Protein AF-A0A948G1F8-F1 (afdb_monomer_lite)

pLDDT: mean 86.57, std 15.61, range [31.39, 96.62]

Secondary structure (DSSP, 8-state):
----EE-PPTT-HHHHHHHHHHHHTTS-EE-SS--HHHHHHHHHTPPPPPPP----HHHHHHHHHHTT-TT--HHHHHHHHHHH----SSSSS--

Structure (mmCIF, N/CA/C/O backbone):
data_AF-A0A948G1F8-F1
#
_entry.id   AF-A0A948G1F8-F1
#
loop_
_atom_site.group_PDB
_atom_site.id
_atom_site.type_symbol
_atom_site.label_atom_id
_atom_site.label_alt_id
_atom_site.label_comp_id
_atom_site.label_asym_id
_atom_site.label_entity_id
_atom_site.label_seq_id
_atom_site.pdbx_PDB_ins_code
_atom_site.Cartn_x
_atom_site.Cartn_y
_atom_site.Cartn_z
_atom_site.occupancy
_atom_site.B_iso_or_equiv
_atom_site.auth_seq_id
_atom_site.auth_comp_id
_atom_site.auth_asym_id
_atom_site.auth_atom_id
_atom_site.pdbx_PDB_model_num
ATOM 1 N N . GLY A 1 1 ? 11.624 3.664 2.614 1.00 66.81 1 GLY A N 1
ATOM 2 C CA . GLY A 1 1 ? 10.210 3.731 2.195 1.00 66.81 1 GLY A CA 1
ATOM 3 C C . GLY A 1 1 ? 9.874 2.481 1.411 1.00 66.81 1 GLY A C 1
ATOM 4 O O . GLY A 1 1 ? 10.801 1.770 1.045 1.00 66.81 1 GLY A O 1
ATOM 5 N N . ILE A 1 2 ? 8.592 2.198 1.170 1.00 78.69 2 ILE A N 1
ATOM 6 C CA . ILE A 1 2 ? 8.190 1.089 0.288 1.00 78.69 2 ILE A CA 1
ATOM 7 C C . ILE A 1 2 ? 8.443 1.540 -1.161 1.00 78.69 2 ILE A C 1
ATOM 9 O O . ILE A 1 2 ? 7.909 2.582 -1.540 1.00 78.69 2 ILE A O 1
ATOM 13 N N . PRO A 1 3 ? 9.250 0.817 -1.957 1.00 87.19 3 PRO A N 1
ATOM 14 C CA . PRO A 1 3 ? 9.461 1.139 -3.365 1.00 87.19 3 PRO A CA 1
ATOM 15 C C . PRO A 1 3 ? 8.133 1.138 -4.125 1.00 87.19 3 PRO A C 1
ATOM 17 O O . PRO A 1 3 ? 7.363 0.184 -4.025 1.00 87.19 3 PRO A O 1
ATOM 20 N N . ALA A 1 4 ? 7.877 2.192 -4.898 1.00 92.19 4 ALA A N 1
ATOM 21 C CA . ALA A 1 4 ? 6.655 2.337 -5.680 1.00 92.19 4 ALA A CA 1
ATOM 22 C C . ALA A 1 4 ? 6.968 2.531 -7.169 1.00 92.19 4 ALA A C 1
ATOM 24 O O . ALA A 1 4 ? 7.889 3.267 -7.530 1.00 92.19 4 ALA A O 1
ATOM 25 N N . LEU A 1 5 ? 6.167 1.886 -8.019 1.00 94.69 5 LEU A N 1
ATOM 26 C CA . LEU A 1 5 ? 6.111 2.120 -9.460 1.00 94.69 5 LEU A CA 1
ATOM 27 C C . LEU A 1 5 ? 4.739 2.706 -9.792 1.00 94.69 5 LEU A C 1
ATOM 29 O O . LEU A 1 5 ? 3.724 2.015 -9.703 1.00 94.69 5 LEU A O 1
ATOM 33 N N . ALA A 1 6 ? 4.698 3.985 -10.149 1.00 95.00 6 ALA A N 1
ATOM 34 C CA . ALA A 1 6 ? 3.467 4.677 -10.503 1.00 95.00 6 ALA A CA 1
ATOM 35 C C . ALA A 1 6 ? 3.261 4.662 -12.021 1.00 95.00 6 ALA A C 1
ATOM 37 O O . ALA A 1 6 ? 4.163 5.020 -12.778 1.00 95.00 6 ALA A O 1
ATOM 38 N N . LYS A 1 7 ? 2.054 4.298 -12.467 1.00 95.62 7 LYS A N 1
ATOM 39 C CA . LYS A 1 7 ? 1.640 4.412 -13.869 1.00 95.62 7 LYS A CA 1
ATOM 40 C C . LYS A 1 7 ? 0.413 5.319 -13.976 1.00 95.62 7 LYS A C 1
ATOM 42 O O . LYS A 1 7 ? -0.696 4.823 -13.766 1.00 95.62 7 LYS A O 1
ATOM 47 N N . PRO A 1 8 ? 0.562 6.617 -14.295 1.00 94.12 8 PRO A N 1
ATOM 48 C CA . PRO A 1 8 ? -0.595 7.485 -14.453 1.00 94.12 8 PRO A CA 1
ATOM 49 C C . PRO A 1 8 ? -1.513 6.971 -15.574 1.00 94.12 8 PRO A C 1
ATOM 51 O O . PRO A 1 8 ? -1.068 6.434 -16.600 1.00 94.12 8 PRO A O 1
ATOM 54 N N . VAL A 1 9 ? -2.818 7.103 -15.355 1.00 92.75 9 VAL A N 1
ATOM 55 C CA . VAL A 1 9 ? -3.858 6.801 -16.339 1.00 92.75 9 VAL A CA 1
ATOM 56 C C . VAL A 1 9 ? -3.983 7.978 -17.304 1.00 92.75 9 VAL A C 1
ATOM 58 O O . VAL A 1 9 ? -4.010 9.142 -16.901 1.00 92.75 9 VAL A O 1
ATOM 61 N N . ALA A 1 10 ? -4.062 7.675 -18.600 1.00 86.75 10 ALA A N 1
ATOM 62 C CA . ALA A 1 10 ? -4.187 8.690 -19.637 1.00 86.75 10 ALA A CA 1
ATOM 63 C C . ALA A 1 10 ? -5.469 9.522 -19.451 1.00 86.75 10 ALA A C 1
ATOM 65 O O . ALA A 1 10 ? -6.528 8.990 -19.123 1.00 86.75 10 ALA A O 1
ATOM 66 N N . GLY A 1 11 ? -5.368 10.834 -19.673 1.00 88.94 11 GLY A N 1
ATOM 67 C CA . GLY A 1 11 ? -6.500 11.761 -19.565 1.00 88.94 11 GLY A CA 1
ATOM 68 C C . GLY A 1 11 ? -6.851 12.205 -18.140 1.00 88.94 11 GLY A C 1
ATOM 69 O O . GLY A 1 11 ? -7.783 12.986 -17.979 1.00 88.94 11 GLY A O 1
ATOM 70 N N . GLN A 1 12 ? -6.110 11.762 -17.118 1.00 94.69 12 GLN A N 1
ATOM 71 C CA . GLN A 1 12 ? -6.307 12.184 -15.729 1.00 94.69 12 GLN A CA 1
ATOM 72 C C . GLN A 1 12 ? -5.209 13.165 -15.304 1.00 94.69 12 GLN A C 1
ATOM 74 O O . GLN A 1 12 ? -4.079 12.769 -15.017 1.00 94.69 12 GLN A O 1
ATOM 79 N N . SER A 1 13 ? -5.539 14.459 -15.257 1.00 93.06 13 SER A N 1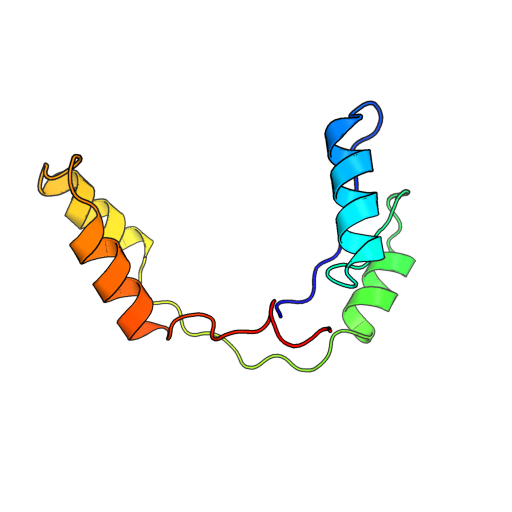
ATOM 80 C CA . SER A 1 13 ? -4.593 15.522 -14.884 1.00 93.06 13 SER A CA 1
ATOM 81 C C . SER A 1 13 ? -4.062 15.369 -13.457 1.00 93.06 13 SER A C 1
ATOM 83 O O . SER A 1 13 ? -2.878 15.592 -13.218 1.00 93.06 13 SER A O 1
ATOM 85 N N . GLU A 1 14 ? -4.912 14.933 -12.527 1.00 95.69 14 GLU A N 1
ATOM 86 C CA . GLU A 1 14 ? -4.541 14.700 -11.127 1.00 95.69 14 GLU A CA 1
ATOM 87 C C . GLU A 1 14 ? -3.488 13.590 -11.000 1.00 95.69 14 GLU A C 1
ATOM 89 O O . GLU A 1 14 ? -2.473 13.777 -10.331 1.00 95.69 14 GLU A O 1
ATOM 94 N N . GLN A 1 15 ? -3.637 12.494 -11.750 1.00 94.75 15 GLN A N 1
ATOM 95 C CA . GLN A 1 15 ? -2.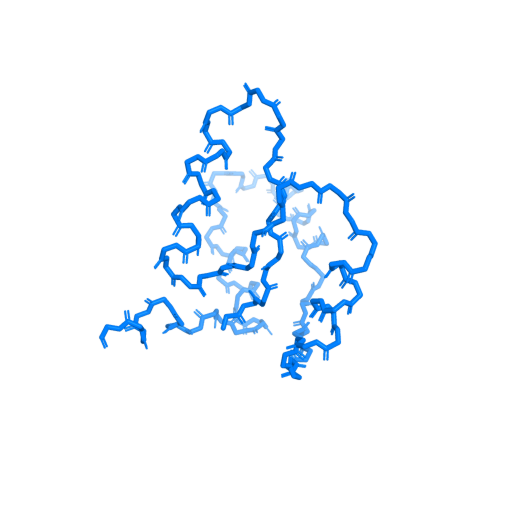668 11.400 -11.711 1.00 94.75 15 GLN A CA 1
ATOM 96 C C . GLN A 1 15 ? -1.321 11.780 -12.330 1.00 94.75 15 GLN A C 1
ATOM 98 O O . GLN A 1 15 ? -0.282 11.318 -11.861 1.00 94.75 15 GLN A O 1
ATOM 103 N N . LEU A 1 16 ? -1.320 12.631 -13.360 1.00 93.88 16 LEU A N 1
ATOM 104 C CA . LEU A 1 16 ? -0.088 13.196 -13.916 1.00 93.88 16 LEU A CA 1
ATOM 105 C C . LEU A 1 16 ? 0.604 14.119 -12.905 1.00 93.88 16 LEU A C 1
ATOM 107 O O . LEU A 1 16 ? 1.820 14.037 -12.744 1.00 93.88 16 LEU A O 1
ATOM 111 N N . GLY A 1 17 ? -0.168 14.944 -12.189 1.00 94.81 17 GLY A N 1
ATOM 112 C CA . GLY A 1 17 ? 0.339 15.781 -11.102 1.00 94.81 17 GLY A CA 1
ATOM 113 C C . GLY A 1 17 ? 0.960 14.955 -9.974 1.00 94.81 17 GLY A C 1
ATOM 114 O O . GLY A 1 17 ? 2.091 15.219 -9.570 1.00 94.81 17 GLY A O 1
ATOM 115 N N . ASN A 1 18 ? 0.276 13.898 -9.531 1.00 94.38 18 ASN A N 1
ATOM 116 C CA . ASN A 1 18 ? 0.792 12.978 -8.518 1.00 94.38 18 ASN A CA 1
ATOM 117 C C . ASN A 1 18 ? 2.057 12.256 -8.986 1.00 94.38 18 ASN A C 1
ATOM 119 O O . ASN A 1 18 ? 3.014 12.150 -8.226 1.00 94.38 18 ASN A O 1
ATOM 123 N N . ALA A 1 19 ? 2.095 11.786 -10.235 1.00 94.81 19 ALA A N 1
AT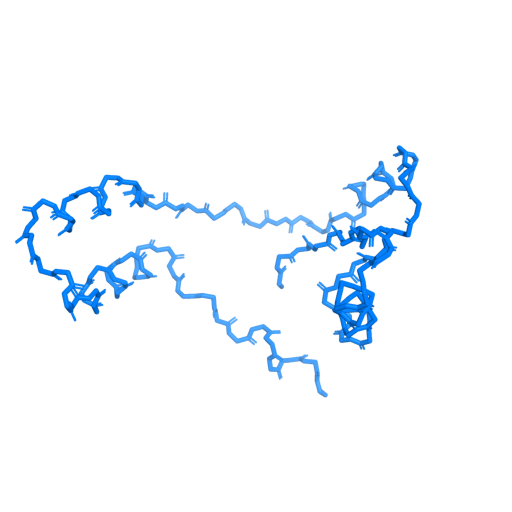OM 124 C CA . ALA A 1 19 ? 3.278 11.140 -10.794 1.00 94.81 19 ALA A CA 1
ATOM 125 C C . ALA A 1 19 ? 4.485 12.093 -10.820 1.00 94.81 19 ALA A C 1
ATOM 127 O O . ALA A 1 19 ? 5.573 11.713 -10.390 1.00 94.81 19 ALA A O 1
ATOM 128 N N . ALA A 1 20 ? 4.283 13.345 -11.243 1.00 93.56 20 ALA A N 1
ATOM 129 C CA . ALA A 1 20 ? 5.329 14.364 -11.231 1.00 93.56 20 ALA A CA 1
ATOM 130 C C . ALA A 1 20 ? 5.821 14.667 -9.806 1.00 93.56 20 ALA A C 1
ATOM 132 O O . ALA A 1 20 ? 7.028 14.705 -9.573 1.00 93.56 20 ALA A O 1
ATOM 133 N N . ALA A 1 21 ? 4.906 14.811 -8.841 1.00 94.88 21 ALA A N 1
ATOM 134 C CA . ALA A 1 21 ? 5.255 15.025 -7.438 1.00 94.88 21 ALA A CA 1
ATOM 135 C C . ALA A 1 21 ? 6.047 13.843 -6.856 1.00 94.88 21 ALA A C 1
ATOM 137 O O . ALA A 1 21 ? 7.091 14.042 -6.239 1.00 94.88 21 ALA A O 1
ATOM 138 N N . LEU A 1 22 ? 5.603 12.606 -7.098 1.00 94.25 22 LEU A N 1
ATOM 139 C CA . LEU A 1 22 ? 6.300 11.398 -6.651 1.00 94.25 22 LEU A CA 1
ATOM 140 C C . LEU A 1 22 ? 7.708 11.295 -7.244 1.00 94.25 22 LEU A C 1
ATOM 142 O O . LEU A 1 22 ? 8.642 10.915 -6.537 1.00 94.25 22 LEU A O 1
ATOM 146 N N . GLN A 1 23 ? 7.867 11.656 -8.519 1.00 92.56 23 GLN A N 1
ATOM 147 C CA . GLN A 1 23 ? 9.164 11.673 -9.187 1.00 92.56 23 GLN A CA 1
ATOM 148 C C . GLN A 1 23 ? 10.079 12.762 -8.610 1.00 92.56 23 GLN A C 1
ATOM 150 O O . GLN A 1 23 ? 11.246 12.492 -8.336 1.00 92.56 23 GLN A O 1
ATOM 155 N N . GLN A 1 24 ? 9.552 13.968 -8.376 1.00 93.31 24 GLN A N 1
ATOM 156 C CA . GLN A 1 24 ? 10.300 15.090 -7.804 1.00 93.31 24 GLN A CA 1
ATOM 157 C C . GLN A 1 24 ? 10.760 14.816 -6.365 1.00 93.31 24 GLN A C 1
ATOM 159 O O . GLN A 1 24 ? 11.858 15.213 -5.987 1.00 93.31 24 GLN A O 1
ATOM 164 N N . LEU A 1 25 ? 9.940 14.117 -5.577 1.00 93.00 25 LEU A N 1
ATOM 165 C CA . LEU A 1 25 ? 10.255 13.720 -4.202 1.00 93.00 25 LEU A CA 1
ATOM 166 C C . LEU A 1 25 ? 11.160 12.479 -4.119 1.00 93.00 25 LEU A C 1
ATOM 168 O O . LEU A 1 25 ? 11.529 12.072 -3.021 1.00 93.00 25 LEU A O 1
ATOM 172 N N . GLY A 1 26 ? 11.475 11.826 -5.245 1.00 90.25 26 GLY A N 1
ATOM 173 C CA . GLY A 1 26 ? 12.186 10.543 -5.247 1.00 90.25 26 GLY A CA 1
ATOM 174 C C . GLY A 1 26 ? 11.408 9.409 -4.561 1.00 90.25 26 GLY A C 1
ATOM 175 O O . GLY A 1 26 ? 11.999 8.420 -4.133 1.00 90.25 26 GLY A O 1
ATOM 176 N N . ALA A 1 27 ? 10.085 9.548 -4.438 1.00 89.88 27 ALA A N 1
ATOM 177 C CA . ALA A 1 27 ? 9.219 8.627 -3.705 1.00 89.88 27 ALA A CA 1
ATOM 178 C C . ALA A 1 27 ? 8.744 7.437 -4.556 1.00 89.88 27 ALA A C 1
ATOM 180 O O . ALA A 1 27 ? 8.340 6.411 -4.005 1.00 89.88 27 ALA A O 1
ATOM 181 N N . ALA A 1 28 ? 8.785 7.556 -5.887 1.00 92.81 28 ALA A N 1
ATOM 182 C CA . ALA A 1 28 ? 8.433 6.478 -6.806 1.00 92.81 28 ALA A CA 1
ATOM 183 C C . ALA A 1 28 ? 9.205 6.565 -8.129 1.00 92.81 28 ALA A C 1
ATOM 185 O O . ALA A 1 28 ? 9.580 7.645 -8.587 1.00 92.81 28 ALA A O 1
ATOM 186 N N . THR A 1 29 ? 9.360 5.420 -8.790 1.00 93.69 29 THR A N 1
ATOM 187 C CA . THR A 1 29 ? 9.644 5.366 -10.228 1.00 93.69 29 THR A CA 1
ATOM 188 C C . THR A 1 29 ? 8.337 5.584 -10.990 1.00 93.69 29 THR A C 1
ATOM 190 O O . THR A 1 29 ? 7.285 5.106 -10.564 1.00 93.69 29 THR A O 1
ATOM 193 N N . VAL A 1 30 ? 8.379 6.293 -12.120 1.00 94.75 30 VAL A N 1
ATOM 194 C CA . VAL A 1 30 ? 7.189 6.568 -12.939 1.00 94.75 30 VAL A CA 1
ATOM 195 C C . VAL A 1 30 ? 7.313 5.898 -14.301 1.00 94.75 30 VAL A C 1
ATOM 197 O O . VAL A 1 30 ? 8.315 6.050 -14.997 1.00 94.75 30 VAL A O 1
ATOM 200 N N . MET A 1 31 ? 6.263 5.186 -14.696 1.00 95.25 31 MET A N 1
ATOM 201 C CA . MET A 1 31 ? 6.118 4.541 -15.995 1.00 95.25 31 MET A CA 1
ATOM 202 C C . MET A 1 31 ? 4.929 5.165 -16.732 1.00 95.25 31 MET A C 1
ATOM 204 O O . MET A 1 31 ? 3.783 4.952 -16.351 1.00 95.25 31 MET A O 1
ATOM 208 N N . TYR A 1 32 ? 5.177 5.936 -17.790 1.00 91.69 32 TYR A N 1
ATOM 209 C CA . TYR A 1 32 ? 4.098 6.583 -18.553 1.00 91.69 32 TYR A CA 1
ATOM 210 C C . TYR A 1 32 ? 3.392 5.599 -19.500 1.00 91.69 32 TYR A C 1
ATOM 212 O O . TYR A 1 32 ? 2.159 5.539 -19.535 1.00 91.69 32 TYR A O 1
ATOM 220 N N . ASP A 1 33 ? 4.167 4.740 -20.161 1.00 92.19 33 ASP A N 1
ATOM 221 C CA . ASP A 1 33 ? 3.674 3.692 -21.055 1.00 92.19 33 ASP A CA 1
ATOM 222 C C . ASP A 1 33 ? 3.774 2.317 -20.408 1.00 92.19 33 ASP A C 1
ATOM 224 O O . ASP A 1 33 ? 4.768 1.993 -19.763 1.00 92.19 33 ASP A O 1
ATOM 228 N N . PHE A 1 34 ? 2.760 1.476 -20.600 1.00 92.88 34 PHE A N 1
ATOM 229 C CA . PHE A 1 34 ? 2.790 0.117 -20.069 1.00 92.88 34 PHE A CA 1
ATOM 230 C C . PHE A 1 34 ? 3.865 -0.715 -20.785 1.00 92.88 34 PHE A C 1
ATOM 232 O O . PHE A 1 34 ? 3.736 -1.003 -21.974 1.00 92.88 34 PHE A O 1
ATOM 239 N N . SER A 1 35 ? 4.920 -1.097 -20.060 1.00 95.19 35 SER A N 1
ATOM 240 C CA . SER A 1 35 ? 6.079 -1.799 -20.614 1.00 95.19 35 SER A CA 1
ATOM 241 C C . SER A 1 35 ? 6.540 -2.927 -19.695 1.00 95.19 35 SER A C 1
ATOM 243 O O . SER A 1 35 ? 6.972 -2.688 -18.567 1.00 95.19 35 SER A O 1
ATOM 245 N N . ALA A 1 36 ? 6.488 -4.162 -20.201 1.00 96.50 36 ALA A N 1
ATOM 246 C CA . ALA A 1 36 ? 6.959 -5.337 -19.472 1.00 96.50 36 ALA A CA 1
ATOM 247 C C . ALA A 1 36 ? 8.451 -5.232 -19.124 1.00 96.50 36 ALA A C 1
ATOM 249 O O . ALA A 1 36 ? 8.825 -5.466 -17.979 1.00 96.50 36 ALA A O 1
ATOM 250 N N . SER A 1 37 ? 9.287 -4.770 -20.061 1.00 95.88 37 SER A N 1
ATOM 251 C CA . SER A 1 37 ? 10.726 -4.606 -19.821 1.00 95.88 37 SER A 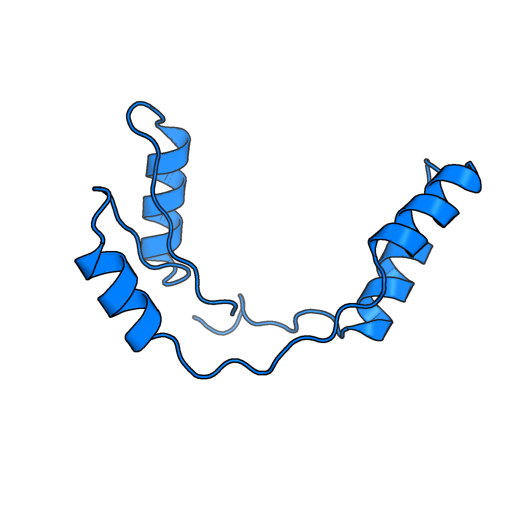CA 1
ATOM 252 C C . SER A 1 37 ? 11.030 -3.550 -18.754 1.00 95.88 37 SER A C 1
ATOM 254 O O . SER A 1 37 ? 11.984 -3.695 -17.988 1.00 95.88 37 SER A O 1
ATOM 256 N N . HIS A 1 38 ? 10.203 -2.502 -18.657 1.00 94.31 38 HIS A N 1
ATOM 257 C CA . HIS A 1 38 ? 10.328 -1.494 -17.604 1.00 94.31 38 HIS A CA 1
ATOM 258 C C . HIS A 1 38 ? 9.958 -2.083 -16.236 1.00 94.31 38 HIS A C 1
ATOM 260 O O . HIS A 1 38 ? 10.687 -1.878 -15.269 1.00 94.31 38 HIS A O 1
ATOM 266 N N . ILE A 1 39 ? 8.879 -2.869 -16.160 1.00 96.31 39 ILE A N 1
ATOM 267 C CA . ILE A 1 39 ? 8.476 -3.567 -14.930 1.00 96.31 39 ILE A CA 1
ATOM 268 C C . ILE A 1 39 ? 9.566 -4.550 -14.485 1.00 96.31 39 ILE A C 1
ATOM 270 O O . ILE A 1 39 ? 9.949 -4.537 -13.319 1.00 96.31 39 ILE A O 1
ATOM 274 N N . GLU A 1 40 ? 10.100 -5.363 -15.399 1.00 96.50 40 GLU A N 1
ATOM 275 C CA . GLU A 1 40 ? 11.181 -6.317 -15.116 1.00 96.50 40 GLU A CA 1
ATOM 276 C C . GLU A 1 40 ? 12.433 -5.615 -14.585 1.00 96.50 40 GLU A C 1
ATOM 278 O O . GLU A 1 40 ? 12.967 -5.993 -13.543 1.00 96.50 40 GLU A O 1
ATOM 283 N N . THR A 1 41 ? 12.864 -4.550 -15.266 1.00 94.69 41 THR A N 1
ATOM 284 C CA . THR A 1 41 ? 14.017 -3.745 -14.844 1.00 94.69 41 THR A CA 1
ATOM 285 C C . THR A 1 41 ? 13.775 -3.129 -13.472 1.00 94.69 41 THR A C 1
ATOM 287 O O . THR A 1 41 ? 14.668 -3.135 -12.630 1.00 94.69 41 THR A O 1
ATOM 290 N N . TRP A 1 42 ? 12.575 -2.607 -13.219 1.00 95.12 42 TRP A N 1
ATOM 291 C CA . TRP A 1 42 ? 12.235 -2.032 -11.924 1.00 95.12 42 TRP A CA 1
ATOM 292 C C . TRP A 1 42 ? 12.291 -3.093 -10.821 1.00 95.12 42 TRP A C 1
ATOM 294 O O . TRP A 1 42 ? 13.018 -2.896 -9.853 1.00 95.12 42 TRP A O 1
ATOM 304 N N . LEU A 1 43 ? 11.628 -4.242 -11.008 1.00 93.88 43 LEU A N 1
ATOM 305 C CA . LEU A 1 43 ? 11.628 -5.366 -10.062 1.00 93.88 43 LEU A CA 1
ATOM 306 C C . LEU A 1 43 ? 13.044 -5.860 -9.738 1.00 93.88 43 LEU A C 1
ATOM 308 O O . LEU A 1 43 ? 13.351 -6.100 -8.572 1.00 93.88 43 LEU A O 1
ATOM 312 N N . ALA A 1 44 ? 13.913 -5.973 -10.746 1.00 94.44 44 ALA A N 1
ATOM 313 C CA . ALA A 1 44 ? 15.299 -6.409 -10.572 1.00 94.44 44 ALA A CA 1
ATOM 314 C C . ALA A 1 44 ? 16.160 -5.419 -9.767 1.00 94.44 44 ALA A C 1
ATOM 316 O O . ALA A 1 44 ? 17.167 -5.818 -9.186 1.00 94.44 44 ALA A O 1
ATOM 317 N N . ASN A 1 45 ? 15.772 -4.141 -9.725 1.00 92.31 45 ASN A N 1
ATOM 318 C CA . ASN A 1 45 ? 16.499 -3.076 -9.034 1.00 92.31 45 ASN A CA 1
ATOM 319 C C . ASN A 1 45 ? 15.857 -2.666 -7.696 1.00 92.31 45 ASN A C 1
ATOM 321 O O . ASN A 1 45 ? 16.332 -1.727 -7.055 1.00 92.31 45 ASN A O 1
ATOM 325 N N . ILE A 1 46 ? 14.794 -3.349 -7.249 1.00 89.44 46 ILE A N 1
ATOM 326 C CA . ILE A 1 46 ? 14.207 -3.101 -5.930 1.00 89.44 46 ILE A CA 1
ATOM 327 C C . ILE A 1 46 ? 15.214 -3.518 -4.845 1.00 89.44 46 ILE A C 1
ATOM 329 O O . ILE A 1 46 ? 15.616 -4.683 -4.804 1.00 89.44 46 ILE A O 1
ATOM 333 N N . PRO A 1 47 ? 15.598 -2.613 -3.921 1.00 83.94 47 PRO A N 1
ATOM 334 C CA . PRO A 1 47 ? 16.432 -2.984 -2.786 1.00 83.94 47 PRO A CA 1
ATOM 335 C C . PRO A 1 47 ? 15.740 -4.052 -1.943 1.00 83.94 47 PRO A C 1
ATOM 337 O O . PRO A 1 47 ? 14.520 -3.991 -1.762 1.00 83.94 47 PRO A O 1
ATOM 340 N N . ALA A 1 48 ? 16.509 -4.981 -1.373 1.00 83.44 48 ALA A N 1
ATOM 341 C CA . ALA A 1 48 ? 15.977 -5.982 -0.456 1.00 83.44 48 ALA A CA 1
ATOM 342 C C . ALA A 1 48 ? 15.139 -5.309 0.646 1.00 83.44 48 ALA A C 1
ATOM 344 O O . ALA A 1 48 ? 15.617 -4.425 1.357 1.00 83.44 48 ALA A O 1
ATOM 345 N N . GLN A 1 49 ? 13.873 -5.711 0.754 1.00 81.44 49 GLN A N 1
ATOM 346 C CA . GLN A 1 49 ? 12.951 -5.205 1.765 1.00 81.44 49 GLN A CA 1
ATOM 347 C C . GLN A 1 49 ? 12.838 -6.223 2.893 1.00 81.44 49 GLN A C 1
ATOM 349 O O . GLN A 1 49 ? 12.714 -7.422 2.643 1.00 81.44 49 GLN A O 1
ATOM 354 N N . THR A 1 50 ? 12.820 -5.748 4.135 1.00 80.88 50 THR A N 1
ATOM 355 C CA . THR A 1 50 ? 12.435 -6.592 5.267 1.00 80.88 50 THR A CA 1
ATOM 356 C C . THR A 1 50 ? 10.940 -6.893 5.158 1.00 80.88 50 THR A C 1
ATOM 358 O O . THR A 1 50 ? 10.148 -5.944 5.104 1.00 80.88 50 THR A O 1
ATOM 361 N N . PRO A 1 51 ? 10.521 -8.173 5.128 1.00 80.50 51 PRO A N 1
ATOM 362 C CA . PRO A 1 51 ? 9.108 -8.521 5.140 1.00 80.50 51 PRO A CA 1
ATOM 363 C C . PRO A 1 51 ? 8.416 -7.889 6.345 1.00 80.50 51 PRO A C 1
ATOM 365 O O . PRO A 1 51 ? 8.883 -8.008 7.479 1.00 80.50 51 PRO A O 1
ATOM 368 N N . ARG A 1 52 ? 7.298 -7.205 6.104 1.00 80.81 52 ARG A N 1
ATOM 369 C CA . ARG A 1 52 ? 6.476 -6.663 7.183 1.00 80.81 52 ARG A CA 1
ATOM 370 C C . ARG A 1 52 ? 5.398 -7.679 7.535 1.00 80.81 52 ARG A C 1
ATOM 372 O O . ARG A 1 52 ? 4.586 -8.046 6.690 1.00 80.81 52 ARG A O 1
ATOM 379 N N . HIS A 1 53 ? 5.401 -8.120 8.786 1.00 84.75 53 HIS A N 1
ATOM 380 C CA . HIS A 1 53 ? 4.364 -8.986 9.328 1.00 84.75 53 HIS A CA 1
ATOM 381 C C . HIS A 1 53 ? 3.177 -8.130 9.747 1.00 84.75 53 HIS A C 1
ATOM 383 O O . HIS A 1 53 ? 3.220 -7.466 10.778 1.00 84.75 53 HIS A O 1
ATOM 389 N N . TYR A 1 54 ? 2.141 -8.114 8.915 1.00 87.94 54 TYR A N 1
ATOM 390 C CA . TYR A 1 54 ? 0.868 -7.504 9.270 1.00 87.94 54 TYR A CA 1
ATOM 391 C C . TYR A 1 54 ? 0.031 -8.505 10.078 1.00 87.94 54 TYR A C 1
ATOM 393 O O . TYR A 1 54 ? -0.001 -9.681 9.703 1.00 87.94 54 TYR A O 1
ATOM 401 N N . PRO A 1 55 ? -0.632 -8.081 11.170 1.00 91.75 55 PRO A N 1
ATOM 402 C CA . PRO A 1 55 ? -1.609 -8.915 11.850 1.00 91.75 55 PRO A CA 1
ATOM 403 C C . PRO A 1 55 ? -2.820 -9.123 10.938 1.00 91.75 55 PRO A C 1
ATOM 405 O O . PRO A 1 55 ? -2.912 -8.543 9.852 1.00 91.75 55 PRO A O 1
ATOM 408 N N . ASP A 1 56 ? -3.781 -9.918 11.391 1.00 95.00 56 ASP A N 1
ATOM 409 C CA . ASP A 1 56 ? -5.049 -10.071 10.685 1.00 95.00 56 ASP A CA 1
ATOM 410 C C . ASP A 1 56 ? -5.901 -8.792 10.802 1.00 95.00 56 ASP A C 1
ATOM 412 O O . ASP A 1 56 ? -6.790 -8.654 11.644 1.00 95.00 56 ASP A O 1
ATOM 416 N N . VAL A 1 57 ? -5.578 -7.810 9.957 1.00 94.94 57 VAL A N 1
ATOM 417 C CA . VAL A 1 57 ? -6.269 -6.518 9.878 1.00 94.94 57 VAL A CA 1
ATOM 418 C C . VAL A 1 57 ? -7.734 -6.714 9.488 1.00 94.94 57 VAL A C 1
ATOM 420 O O . VAL A 1 57 ? -8.592 -5.975 9.963 1.00 94.94 57 VAL A O 1
ATOM 423 N N . ALA A 1 58 ? -8.033 -7.704 8.642 1.00 96.06 58 ALA A N 1
ATOM 424 C CA . ALA A 1 58 ? -9.396 -7.970 8.197 1.00 96.06 58 ALA A CA 1
ATOM 425 C C . ALA A 1 58 ? -10.269 -8.430 9.369 1.00 96.06 58 ALA A C 1
ATOM 427 O O . ALA A 1 58 ? -11.331 -7.847 9.589 1.00 96.06 58 ALA A O 1
ATOM 428 N N . ALA A 1 59 ? -9.792 -9.395 10.162 1.00 96.62 59 ALA A N 1
ATOM 429 C CA . ALA A 1 59 ? -10.483 -9.832 11.371 1.00 96.62 59 ALA A CA 1
ATOM 430 C C . ALA A 1 59 ? -10.685 -8.673 12.359 1.00 96.62 59 ALA A C 1
ATOM 432 O O . ALA A 1 59 ? -11.804 -8.441 12.811 1.00 96.62 59 ALA A O 1
ATOM 433 N N . ALA A 1 60 ? -9.643 -7.875 12.613 1.00 94.94 60 ALA A N 1
ATOM 434 C CA . ALA A 1 60 ? -9.733 -6.736 13.526 1.00 94.94 60 ALA A CA 1
ATOM 435 C C . ALA A 1 60 ? -10.759 -5.676 13.072 1.00 94.94 60 ALA A C 1
ATOM 437 O O . ALA A 1 60 ? -11.484 -5.116 13.897 1.00 94.94 60 ALA A O 1
ATOM 438 N N . ILE A 1 61 ? -10.855 -5.410 11.762 1.00 94.94 61 ILE A N 1
ATOM 439 C CA . ILE A 1 61 ? -11.883 -4.522 11.200 1.00 94.94 61 ILE A CA 1
ATOM 440 C C . ILE A 1 61 ? -13.276 -5.134 11.369 1.00 94.94 61 ILE A C 1
ATOM 442 O O . ILE A 1 61 ? -14.202 -4.421 11.752 1.00 94.94 61 ILE A O 1
ATOM 446 N N . CYS A 1 62 ? -13.445 -6.432 11.103 1.00 96.38 62 CYS A N 1
ATOM 447 C CA . CYS A 1 62 ? -14.722 -7.118 11.301 1.00 96.38 62 CYS A CA 1
ATOM 448 C C . CYS A 1 62 ? -15.192 -7.031 12.758 1.00 96.38 62 CYS A C 1
ATOM 450 O O . CYS A 1 62 ? -16.334 -6.641 12.997 1.00 96.38 62 CYS A O 1
ATOM 452 N N . ASP A 1 63 ? -14.312 -7.311 13.718 1.00 95.25 63 ASP A N 1
ATOM 453 C CA . ASP A 1 63 ? -14.623 -7.225 15.147 1.00 95.25 63 ASP A CA 1
ATOM 454 C C . ASP A 1 63 ? -15.016 -5.798 15.551 1.00 95.25 63 ASP A C 1
ATOM 456 O O . ASP A 1 63 ? -16.016 -5.587 16.245 1.00 95.25 63 ASP A O 1
ATOM 460 N N . TRP A 1 64 ? -14.284 -4.793 15.059 1.00 95.56 64 TRP A N 1
ATOM 461 C CA . TRP A 1 64 ? -14.611 -3.388 15.298 1.00 95.56 64 TRP A CA 1
ATOM 462 C C . TRP A 1 64 ? -15.975 -3.000 14.713 1.00 95.56 64 TRP A C 1
ATOM 464 O O . TRP A 1 64 ? -16.783 -2.377 15.405 1.00 95.56 64 TRP A O 1
ATOM 474 N N . LEU A 1 65 ? -16.280 -3.413 13.480 1.00 94.62 65 LEU A N 1
ATOM 475 C CA . LEU A 1 65 ? -17.580 -3.160 12.854 1.00 94.62 65 LEU A CA 1
ATOM 476 C C . LEU A 1 65 ? -18.724 -3.806 13.645 1.00 94.62 65 LEU A C 1
ATOM 478 O O . LEU A 1 65 ? -19.738 -3.149 13.890 1.00 94.62 65 LEU A O 1
ATOM 482 N N . LEU A 1 66 ? -18.553 -5.060 14.074 1.00 96.19 66 LEU A N 1
ATOM 483 C CA . LEU A 1 66 ? -19.545 -5.803 14.856 1.00 96.19 66 LEU A CA 1
ATOM 484 C C . LEU A 1 66 ? -19.737 -5.229 16.268 1.00 96.19 66 LEU A C 1
ATOM 486 O O . LEU A 1 66 ? -20.831 -5.333 16.818 1.00 96.19 66 LEU A O 1
ATOM 490 N N . SER A 1 67 ? -18.718 -4.574 16.836 1.00 94.12 67 SER A N 1
ATOM 491 C CA . SER A 1 67 ? -18.814 -3.887 18.133 1.00 94.12 67 SER A CA 1
ATOM 492 C C . SER A 1 67 ? -19.728 -2.651 18.121 1.00 94.12 67 SER A C 1
ATOM 494 O O . SER A 1 67 ? -20.106 -2.157 19.183 1.00 94.12 67 SER A O 1
ATOM 496 N N . GLY A 1 68 ? -20.068 -2.125 16.935 1.00 92.56 68 GLY A N 1
ATOM 497 C CA . GLY A 1 68 ? -20.921 -0.941 16.767 1.00 92.56 68 GLY A CA 1
ATOM 498 C C . GLY A 1 68 ? -20.251 0.394 17.118 1.00 92.56 68 GLY A C 1
ATOM 499 O O . GLY A 1 68 ? -20.898 1.439 17.062 1.00 92.56 68 GLY A O 1
ATOM 500 N N . GLN A 1 69 ? -18.956 0.400 17.452 1.00 84.12 69 GLN A N 1
ATOM 501 C CA . GLN A 1 69 ? -18.206 1.599 17.849 1.00 84.12 69 GLN A CA 1
ATOM 502 C C . GLN A 1 69 ? -17.664 2.386 16.644 1.00 84.12 69 GLN A C 1
ATOM 504 O O . GLN A 1 69 ? -16.515 2.816 16.620 1.00 84.12 69 GLN A O 1
ATOM 509 N N . TRP A 1 70 ? -18.496 2.604 15.623 1.00 89.56 70 TRP A N 1
ATOM 510 C CA . TRP A 1 70 ? -18.060 3.167 14.333 1.00 89.56 70 TRP A CA 1
ATOM 511 C C . TRP A 1 70 ? -17.524 4.602 14.416 1.00 89.56 70 TRP A C 1
ATOM 513 O O . TRP A 1 70 ? -16.827 5.059 13.515 1.00 89.56 70 TRP A O 1
ATOM 523 N N . HIS A 1 71 ? -17.856 5.310 15.496 1.00 92.75 71 HIS A N 1
ATOM 524 C CA . HIS A 1 71 ? -17.411 6.677 15.749 1.00 92.75 71 HIS A CA 1
ATOM 525 C C . HIS A 1 71 ? -15.997 6.748 16.343 1.00 92.75 71 HIS A C 1
ATOM 527 O O . HIS A 1 71 ? -15.428 7.835 16.385 1.00 92.75 71 HIS A O 1
ATOM 533 N N . ASP A 1 72 ? -15.434 5.623 16.799 1.00 90.75 72 ASP A N 1
ATOM 534 C CA . ASP A 1 72 ? -14.099 5.582 17.389 1.00 90.75 72 ASP A CA 1
ATOM 535 C C . ASP A 1 72 ? -13.284 4.399 16.855 1.00 90.75 72 ASP A C 1
ATOM 537 O O . ASP A 1 72 ? -13.457 3.248 17.253 1.00 90.75 72 ASP A O 1
ATOM 541 N N . SER A 1 73 ? -12.358 4.701 15.946 1.00 93.75 73 SER A N 1
ATOM 542 C CA . SER A 1 73 ? -11.372 3.747 15.434 1.00 93.75 73 SER A CA 1
ATOM 543 C C . SER A 1 73 ? -10.016 3.867 16.137 1.00 93.75 73 SER A C 1
ATOM 545 O O . SER A 1 73 ? -9.060 3.211 15.726 1.00 93.75 73 SER A O 1
ATOM 547 N N . THR A 1 74 ? -9.883 4.726 17.153 1.00 93.81 74 THR A N 1
ATOM 548 C CA . THR A 1 74 ? -8.585 5.088 17.746 1.00 93.81 74 THR A CA 1
ATOM 549 C C . THR A 1 74 ? -7.903 3.869 18.350 1.00 93.81 74 THR A C 1
ATOM 551 O O . THR A 1 74 ? -6.729 3.615 18.073 1.00 93.81 74 THR A O 1
ATOM 554 N N . ALA A 1 75 ? -8.656 3.077 19.119 1.00 90.69 75 ALA A N 1
ATOM 555 C CA . ALA A 1 75 ? -8.157 1.850 19.729 1.00 90.69 75 ALA A CA 1
ATOM 556 C C . ALA A 1 75 ? -7.739 0.818 18.669 1.00 90.69 75 ALA A C 1
ATOM 558 O O . ALA A 1 75 ? -6.610 0.334 18.708 1.00 90.69 75 ALA A O 1
ATOM 559 N N . LEU A 1 76 ? -8.598 0.561 17.670 1.00 93.75 76 LEU A N 1
ATOM 560 C CA . LEU A 1 76 ? -8.304 -0.343 16.550 1.00 93.75 76 LEU A CA 1
ATOM 561 C C . LEU A 1 76 ? -6.985 0.039 15.861 1.00 93.75 76 LEU A C 1
ATOM 563 O O . LEU A 1 76 ? -6.101 -0.796 15.676 1.00 93.75 76 LEU A O 1
ATOM 567 N N . VAL A 1 77 ? -6.844 1.317 15.505 1.00 92.62 77 VAL A N 1
ATOM 568 C CA . VAL A 1 77 ? -5.673 1.836 14.793 1.00 92.62 77 VAL A CA 1
ATOM 569 C C . VAL A 1 77 ? -4.415 1.742 15.657 1.00 92.62 77 VAL A C 1
ATOM 571 O O . VAL A 1 77 ? -3.385 1.290 15.157 1.00 92.62 77 VAL A O 1
ATOM 574 N N . SER A 1 78 ? -4.470 2.139 16.935 1.00 91.50 78 SER A N 1
ATOM 575 C CA . SER A 1 78 ? -3.297 2.066 17.823 1.00 91.50 78 SER A CA 1
ATOM 576 C C . SER A 1 78 ? -2.816 0.628 17.981 1.00 91.50 78 SER A C 1
ATOM 578 O O . SER A 1 78 ? -1.646 0.342 17.736 1.00 91.50 78 SER A O 1
ATOM 580 N N . THR A 1 79 ? -3.737 -0.289 18.283 1.00 91.06 79 THR A N 1
ATOM 581 C CA . THR A 1 79 ? -3.428 -1.702 18.511 1.00 91.06 79 THR A CA 1
ATOM 582 C C . THR A 1 79 ? -2.844 -2.381 17.273 1.00 91.06 79 THR A C 1
ATOM 584 O O . THR A 1 79 ? -1.885 -3.143 17.392 1.00 91.06 79 THR A O 1
ATOM 587 N N . LEU A 1 80 ? -3.369 -2.102 16.076 1.00 92.94 80 LEU A N 1
ATOM 588 C CA . LEU A 1 80 ? -2.822 -2.667 14.838 1.00 92.94 80 LEU A CA 1
ATOM 589 C C . LEU A 1 80 ? -1.410 -2.144 14.543 1.00 92.94 80 LEU A C 1
ATOM 591 O O . LEU A 1 80 ? -0.529 -2.924 14.180 1.00 92.94 80 LEU A O 1
ATOM 595 N N . TRP A 1 81 ? -1.167 -0.844 14.735 1.00 90.25 81 TRP A N 1
ATOM 596 C CA . TRP A 1 81 ? 0.155 -0.258 14.501 1.00 90.25 81 TRP A CA 1
ATOM 597 C C . TRP A 1 81 ? 1.202 -0.675 15.535 1.00 90.25 81 TRP A C 1
ATOM 599 O O . TRP A 1 81 ? 2.377 -0.782 15.187 1.00 90.25 81 TRP A O 1
ATOM 609 N N . GLU A 1 82 ? 0.807 -0.922 16.784 1.00 89.19 82 GLU A N 1
ATOM 610 C CA . GLU A 1 82 ? 1.692 -1.482 17.813 1.00 89.19 82 GLU A CA 1
ATOM 611 C C . GLU A 1 82 ? 2.191 -2.882 17.426 1.00 89.19 82 GLU A C 1
ATOM 613 O O . GLU A 1 82 ? 3.355 -3.201 17.656 1.00 89.19 82 GLU A O 1
ATOM 618 N N . GLN A 1 83 ? 1.355 -3.686 16.762 1.00 88.75 83 GLN A N 1
ATOM 619 C CA . GLN A 1 83 ? 1.710 -5.045 16.337 1.00 88.75 83 GLN A CA 1
ATOM 620 C C . GLN A 1 83 ? 2.656 -5.087 15.128 1.00 88.75 83 GLN A C 1
ATOM 622 O O . GLN A 1 83 ? 3.454 -6.014 15.012 1.00 88.75 83 GLN A O 1
ATOM 627 N N . THR A 1 84 ? 2.596 -4.100 14.229 1.00 83.94 84 THR A N 1
ATOM 628 C CA . THR A 1 84 ? 3.455 -4.051 13.027 1.00 83.94 84 THR A CA 1
ATOM 629 C C . THR A 1 84 ? 4.666 -3.136 13.157 1.00 83.94 84 THR A C 1
ATOM 631 O O . THR A 1 84 ? 5.529 -3.128 12.276 1.00 83.94 84 THR A O 1
ATOM 634 N N . GLY A 1 85 ? 4.687 -2.305 14.202 1.00 75.81 85 GLY A N 1
ATOM 635 C CA . GLY A 1 85 ? 5.480 -1.084 14.261 1.00 75.81 85 GLY A CA 1
ATOM 636 C C . GLY A 1 85 ? 4.883 0.010 13.368 1.00 75.81 85 GLY A C 1
ATOM 637 O O . GLY A 1 85 ? 4.462 -0.241 12.230 1.00 75.81 85 GLY A O 1
ATOM 638 N N . ARG A 1 86 ? 4.853 1.254 13.864 1.00 66.06 86 ARG A N 1
ATOM 639 C CA . ARG A 1 86 ? 4.548 2.412 13.012 1.00 66.06 86 ARG A CA 1
ATOM 640 C C . ARG A 1 86 ? 5.650 2.558 11.959 1.00 66.06 86 ARG A C 1
ATOM 642 O O . ARG A 1 86 ? 6.815 2.307 12.270 1.00 66.06 86 ARG A O 1
ATOM 649 N N . PRO A 1 87 ? 5.337 2.985 10.725 1.00 60.94 87 PRO A N 1
ATOM 650 C CA . PRO A 1 87 ? 6.373 3.407 9.798 1.00 60.94 87 PRO A CA 1
ATOM 651 C C . PRO A 1 87 ? 7.084 4.612 10.429 1.00 60.94 87 PRO A C 1
ATOM 653 O O . PRO A 1 87 ? 6.529 5.705 10.452 1.00 60.94 87 PRO A O 1
ATOM 656 N N . ALA A 1 88 ? 8.269 4.410 10.999 1.00 52.53 88 ALA A N 1
ATOM 657 C CA . ALA A 1 88 ? 9.076 5.504 11.520 1.00 52.53 88 ALA A CA 1
ATOM 658 C C . ALA A 1 88 ? 9.618 6.345 10.346 1.00 52.53 88 ALA A C 1
ATOM 660 O O . ALA A 1 88 ? 10.244 5.812 9.426 1.00 52.53 88 ALA A O 1
ATOM 661 N N . ASP A 1 89 ? 9.318 7.645 10.360 1.00 47.91 89 ASP A N 1
ATOM 662 C CA . ASP A 1 89 ? 10.167 8.765 9.925 1.00 47.91 89 ASP A CA 1
ATOM 663 C C . ASP A 1 89 ? 10.906 8.686 8.576 1.00 47.91 89 ASP A C 1
ATOM 665 O O . ASP A 1 89 ? 11.942 9.317 8.397 1.00 47.91 89 ASP A O 1
ATOM 669 N N . THR A 1 90 ? 10.401 7.971 7.567 1.00 43.25 90 THR A N 1
ATOM 670 C CA . THR A 1 90 ? 11.112 7.915 6.270 1.00 43.25 90 THR A CA 1
ATOM 671 C C . THR A 1 90 ? 10.807 9.100 5.340 1.00 43.25 90 THR A C 1
ATOM 673 O O . THR A 1 90 ? 11.517 9.292 4.361 1.00 43.25 90 THR A O 1
ATOM 676 N N . ILE A 1 91 ? 9.793 9.923 5.631 1.00 42.53 91 ILE A N 1
ATOM 677 C CA . ILE A 1 91 ? 9.505 11.128 4.824 1.00 42.53 91 ILE A CA 1
ATOM 678 C C . ILE A 1 91 ? 10.397 12.315 5.254 1.00 42.53 91 ILE A C 1
ATOM 680 O O . ILE A 1 91 ? 10.590 13.246 4.484 1.00 42.53 91 ILE A O 1
ATOM 684 N N . ALA A 1 92 ? 11.005 12.275 6.448 1.00 34.28 92 ALA A N 1
ATOM 685 C CA . ALA A 1 92 ? 11.785 13.392 6.996 1.00 34.28 92 ALA A CA 1
ATOM 686 C C . ALA A 1 92 ? 13.301 13.340 6.703 1.00 34.28 92 ALA A C 1
ATOM 688 O 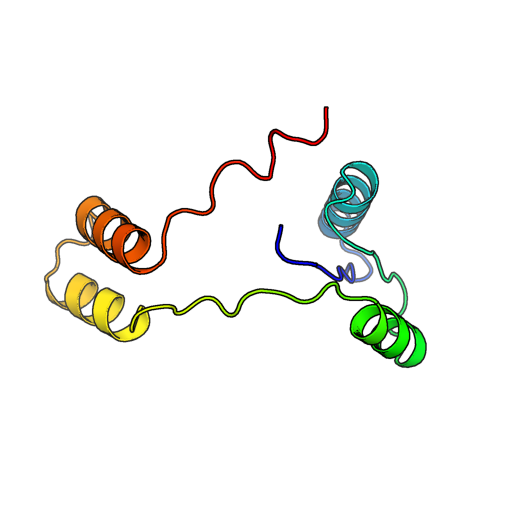O . ALA A 1 92 ? 14.006 14.291 7.020 1.00 34.28 92 ALA A O 1
ATOM 689 N N . ALA A 1 93 ? 13.818 12.259 6.106 1.00 31.39 93 ALA A N 1
ATOM 690 C CA . ALA A 1 93 ? 15.260 12.059 5.889 1.00 31.39 93 ALA A CA 1
ATOM 691 C C . ALA A 1 93 ? 15.722 12.300 4.436 1.00 31.39 93 ALA A C 1
ATOM 693 O O . ALA A 1 93 ? 16.775 11.818 4.028 1.00 31.39 93 ALA A O 1
ATOM 694 N N . THR A 1 94 ? 14.929 13.017 3.638 1.00 34.66 94 THR A N 1
ATOM 695 C CA . THR A 1 94 ? 15.348 13.555 2.331 1.00 34.66 94 THR A CA 1
ATOM 696 C C . THR A 1 94 ? 15.212 15.074 2.377 1.00 34.66 94 THR A C 1
ATOM 698 O O . THR A 1 94 ? 14.269 15.658 1.852 1.00 34.66 94 THR A O 1
ATOM 701 N N . GLY A 1 95 ? 16.141 15.694 3.102 1.00 34.84 95 GLY A N 1
ATOM 702 C CA . GLY A 1 95 ? 16.370 17.132 3.188 1.00 34.84 95 GLY A CA 1
ATOM 703 C C . GLY A 1 95 ? 17.863 17.397 3.254 1.00 34.84 95 GLY A C 1
ATOM 704 O O . GLY A 1 95 ? 18.568 16.540 3.835 1.00 34.84 95 GLY A O 1
#

Sequence (95 aa):
GIPALAKPVAGQSEQLGNAAALQQLGAATVMYDFSASHIETWLANIPAQTPRHYPDVAAAICDWLL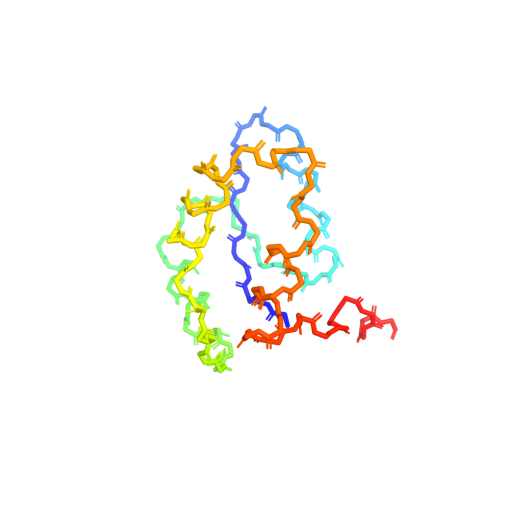SGQWHDSTALVSTLWEQTGRPADTIAATG

Foldseek 3Di:
DQEAEQEADPPDPVSVVVLVVCVVLVNYHYDPDDDPVVVVVSVVPDPDDDDFDFDPLVVLVVVVVVVVVVVDCPVVVVVRCVVRPDPPDPSPPPD

Radius of gyration: 17.9 Å; chains: 1; bounding box: 37×27×41 Å